Protein AF-A0A2G3ABU8-F1 (afdb_monomer_lite)

Secondary structure (DSSP, 8-state):
--SS--HHHHHHHHHHHHHHHHHHHHHS-SS----EETTEESSPPPTTHHHHHHHT-

Organism: Capsicum annuum (NCBI:txid4072)

Sequence (57 aa):
MDEGASTPFLWAFEEREKLLEFYERVSGARMHASFIRPGGVAQDLPFGLCIDIDSFT

Radius of gyration: 14.46 Å; chains: 1; bounding box: 37×18×32 Å

pLDDT: mean 85.56, std 5.67, range [63.84, 91.38]

InterPro domains:
  IPR001135 NADH-quinone oxidoreductase, subunit D [PF00346] (2-56)
  IPR022885 NAD(P)H-quinone oxidoreductase subunit D/H [PTHR11993] (1-57)
  IPR029014 [NiFe]-hydrogenase, large subunit [G3DSA:1.10.645.10] (1-57)
  IPR029014 [NiFe]-hydrogenase, large subunit [SSF56762] (1-56)

Structure (mmCIF, N/CA/C/O backbone):
data_AF-A0A2G3ABU8-F1
#
_entry.id   AF-A0A2G3ABU8-F1
#
loop_
_atom_site.group_PDB
_atom_site.id
_atom_site.type_symbol
_atom_site.label_atom_id
_atom_site.label_alt_id
_atom_site.label_comp_id
_atom_site.label_asym_id
_atom_site.label_entity_id
_atom_site.label_seq_id
_atom_site.pdbx_PDB_ins_code
_atom_site.Cartn_x
_atom_site.Cartn_y
_atom_site.Cartn_z
_atom_site.occupancy
_atom_site.B_iso_or_equiv
_atom_site.auth_seq_id
_atom_site.auth_comp_id
_atom_site.auth_asym_id
_atom_site.auth_atom_id
_atom_site.pdbx_PDB_model_num
ATOM 1 N N . MET A 1 1 ? 19.786 -7.019 -5.033 1.00 63.84 1 MET A N 1
ATOM 2 C CA . MET A 1 1 ? 20.838 -6.448 -5.902 1.00 63.84 1 MET A CA 1
ATOM 3 C C . MET A 1 1 ? 22.095 -7.165 -5.483 1.00 63.84 1 MET A C 1
ATOM 5 O O . MET A 1 1 ? 22.821 -6.670 -4.641 1.00 63.84 1 MET A O 1
ATOM 9 N N . ASP A 1 2 ? 22.272 -8.375 -5.998 1.00 73.38 2 ASP A N 1
ATOM 10 C CA . ASP A 1 2 ? 23.320 -9.291 -5.525 1.00 73.38 2 ASP A CA 1
ATOM 11 C C . ASP A 1 2 ? 24.116 -9.862 -6.710 1.00 73.38 2 ASP A C 1
ATOM 13 O O . ASP A 1 2 ? 25.285 -10.196 -6.575 1.00 73.38 2 ASP A O 1
ATOM 17 N N . GLU A 1 3 ? 23.523 -9.835 -7.911 1.00 74.69 3 GLU A N 1
ATOM 18 C CA . GLU A 1 3 ? 24.108 -10.339 -9.162 1.00 74.69 3 GLU A CA 1
ATOM 19 C C . GLU A 1 3 ? 24.340 -9.227 -10.214 1.00 74.69 3 GLU A C 1
ATOM 21 O O . GLU A 1 3 ? 24.528 -9.495 -11.396 1.00 74.69 3 GLU A O 1
ATOM 26 N N . GLY A 1 4 ? 24.324 -7.949 -9.806 1.00 78.06 4 GLY A N 1
ATOM 27 C CA . GLY A 1 4 ? 24.730 -6.814 -10.658 1.00 78.06 4 GLY A CA 1
ATOM 28 C C . GLY A 1 4 ? 23.651 -6.176 -11.550 1.00 78.06 4 GLY A C 1
ATOM 29 O O . GLY A 1 4 ? 23.911 -5.141 -12.159 1.00 78.06 4 GLY A O 1
ATOM 30 N N . ALA A 1 5 ? 22.425 -6.706 -11.596 1.00 76.06 5 ALA A N 1
ATOM 31 C CA . ALA A 1 5 ? 21.310 -6.073 -12.309 1.00 76.06 5 ALA A CA 1
ATOM 32 C C . ALA A 1 5 ? 20.705 -4.903 -11.500 1.00 76.06 5 ALA A C 1
ATOM 34 O O . ALA A 1 5 ? 19.843 -5.099 -10.643 1.00 76.06 5 ALA A O 1
ATOM 35 N N . SER A 1 6 ? 21.165 -3.677 -11.762 1.00 80.06 6 SER A N 1
ATOM 36 C CA . SER A 1 6 ? 20.719 -2.457 -11.065 1.00 80.06 6 SER A CA 1
ATOM 37 C C . SER A 1 6 ? 19.512 -1.770 -11.717 1.00 80.06 6 SER A C 1
ATOM 39 O O . SER A 1 6 ? 18.716 -1.146 -11.023 1.00 80.06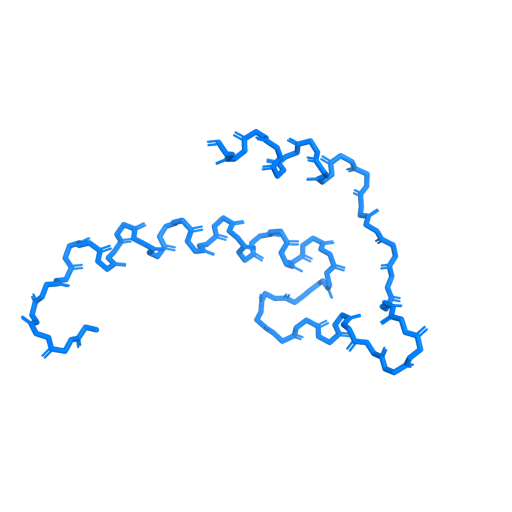 6 SER A O 1
ATOM 41 N N . THR A 1 7 ? 19.326 -1.902 -13.030 1.00 81.56 7 THR A N 1
ATOM 42 C CA . THR A 1 7 ? 18.228 -1.259 -13.771 1.00 81.56 7 THR A CA 1
ATOM 43 C C . THR A 1 7 ? 16.825 -1.774 -13.416 1.00 81.56 7 THR A C 1
ATOM 45 O O . THR A 1 7 ? 15.980 -0.933 -13.111 1.00 81.56 7 THR A O 1
ATOM 48 N N . PRO A 1 8 ? 16.538 -3.094 -13.345 1.00 83.81 8 PRO A N 1
ATOM 49 C CA . PRO A 1 8 ? 15.211 -3.558 -12.925 1.00 83.81 8 PRO A CA 1
ATOM 50 C C . PRO A 1 8 ? 14.931 -3.247 -11.451 1.00 83.81 8 PRO A C 1
ATOM 52 O O . PRO A 1 8 ? 13.784 -3.073 -11.054 1.00 83.81 8 PRO A O 1
ATOM 55 N N . PHE A 1 9 ? 15.983 -3.138 -10.637 1.00 83.00 9 PHE A N 1
ATOM 56 C CA . PHE A 1 9 ? 15.872 -2.764 -9.234 1.00 83.00 9 PHE A CA 1
ATOM 57 C C . PHE A 1 9 ? 15.396 -1.315 -9.065 1.00 83.00 9 PHE A C 1
ATOM 59 O O . PHE A 1 9 ? 14.557 -1.046 -8.211 1.00 83.00 9 PHE A O 1
ATOM 66 N N . LEU A 1 10 ? 15.866 -0.396 -9.915 1.00 85.88 10 LEU A N 1
ATOM 67 C CA . LEU A 1 10 ? 15.404 0.995 -9.915 1.00 85.88 10 LEU A CA 1
ATOM 68 C C . LEU A 1 10 ? 13.943 1.125 -10.368 1.00 85.88 10 LEU A C 1
ATOM 70 O O . LEU A 1 10 ? 13.188 1.850 -9.729 1.00 85.88 10 LEU A O 1
ATOM 74 N N . TRP A 1 11 ? 13.520 0.387 -11.398 1.00 87.44 11 TRP A N 1
ATOM 75 C CA . TRP A 1 11 ? 12.109 0.364 -11.815 1.00 87.44 11 TRP A CA 1
ATOM 76 C C . TRP A 1 11 ? 11.196 -0.198 -10.722 1.00 87.44 11 TRP A C 1
ATOM 78 O O . TRP A 1 11 ? 10.147 0.364 -10.428 1.00 87.44 11 TRP A O 1
ATOM 88 N N . ALA A 1 12 ? 11.624 -1.267 -10.046 1.00 87.94 12 ALA A N 1
ATOM 89 C CA . ALA A 1 12 ? 10.865 -1.834 -8.936 1.00 87.94 12 ALA A CA 1
ATOM 90 C C . ALA A 1 12 ? 10.754 -0.876 -7.737 1.00 87.94 12 ALA A C 1
ATOM 92 O O . ALA A 1 12 ? 9.771 -0.932 -7.001 1.00 87.94 12 ALA A O 1
ATOM 93 N N . PHE A 1 13 ? 11.734 0.008 -7.523 1.00 88.38 13 PHE A N 1
ATOM 94 C CA . PHE A 1 13 ? 11.637 1.021 -6.473 1.00 88.38 13 PHE A CA 1
ATOM 95 C C . PHE A 1 13 ? 10.595 2.091 -6.758 1.00 88.38 13 PHE A C 1
ATOM 97 O O . PHE A 1 13 ? 9.949 2.540 -5.815 1.00 88.38 13 PHE A O 1
ATOM 104 N N . GLU A 1 14 ? 10.413 2.475 -8.018 1.00 88.69 14 GLU A N 1
ATOM 105 C CA . GLU A 1 14 ? 9.356 3.408 -8.406 1.00 88.69 14 GLU A CA 1
ATOM 106 C C . GLU A 1 14 ? 7.974 2.821 -8.090 1.00 88.69 14 GLU A C 1
ATOM 108 O O . GLU A 1 14 ? 7.164 3.457 -7.417 1.00 88.69 14 GLU A O 1
ATOM 113 N N . GLU A 1 15 ? 7.738 1.564 -8.472 1.00 88.62 15 GLU A N 1
ATOM 114 C CA . GLU A 1 15 ? 6.484 0.871 -8.153 1.00 88.62 15 GLU A CA 1
ATOM 115 C C . GLU A 1 15 ? 6.315 0.650 -6.646 1.00 88.62 15 GLU A C 1
ATOM 117 O O . GLU A 1 15 ? 5.225 0.807 -6.092 1.00 88.62 15 GLU A O 1
ATOM 122 N N . ARG A 1 16 ? 7.410 0.363 -5.935 1.00 90.88 16 ARG A N 1
ATOM 123 C CA . ARG A 1 16 ? 7.392 0.256 -4.474 1.00 9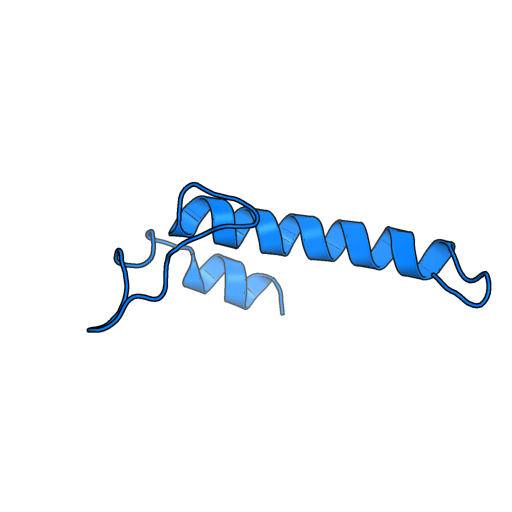0.88 16 ARG A CA 1
ATOM 124 C C . ARG A 1 16 ? 7.023 1.580 -3.805 1.00 90.88 16 ARG A C 1
ATOM 126 O O . ARG A 1 16 ? 6.368 1.551 -2.768 1.00 90.88 16 ARG A O 1
ATOM 133 N N . GLU A 1 17 ? 7.424 2.719 -4.357 1.00 91.38 17 GLU A N 1
ATOM 134 C CA . GLU A 1 17 ? 7.097 4.029 -3.789 1.00 91.38 17 GLU A CA 1
ATOM 135 C C . GLU A 1 17 ? 5.593 4.320 -3.868 1.00 91.38 17 GLU A C 1
ATOM 137 O O . GLU A 1 17 ? 5.011 4.780 -2.884 1.00 91.38 17 GLU A O 1
ATOM 142 N N . LYS A 1 18 ? 4.943 3.948 -4.978 1.00 89.69 18 LYS A N 1
ATOM 143 C CA . LYS A 1 18 ? 3.479 4.031 -5.131 1.00 89.69 18 LYS A CA 1
ATOM 144 C C . LYS A 1 18 ? 2.760 3.174 -4.084 1.00 89.69 18 LYS A C 1
ATOM 146 O O . LYS A 1 18 ? 1.806 3.618 -3.452 1.00 89.69 18 LYS A O 1
ATOM 151 N N . LEU A 1 19 ? 3.273 1.972 -3.815 1.00 89.12 19 LEU A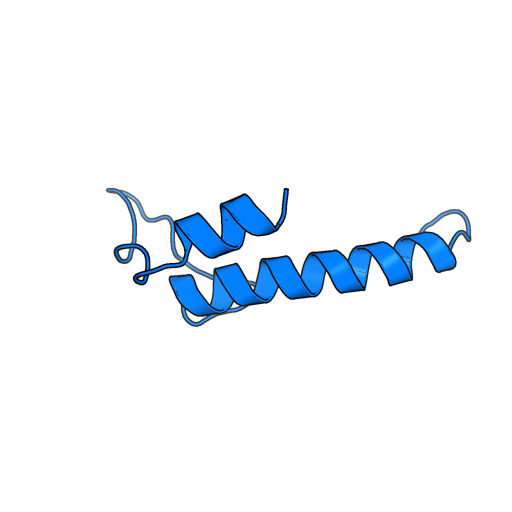 N 1
ATOM 152 C CA . LEU A 1 19 ? 2.741 1.120 -2.747 1.00 89.12 19 LEU A CA 1
ATOM 153 C C . LEU A 1 19 ? 2.939 1.736 -1.353 1.00 89.12 19 LEU A C 1
ATOM 155 O O . LEU A 1 19 ? 2.042 1.661 -0.514 1.00 89.12 19 LEU A O 1
ATOM 159 N N . LEU A 1 20 ? 4.088 2.364 -1.091 1.00 90.81 20 LEU A N 1
ATOM 160 C CA . LEU A 1 20 ? 4.346 3.037 0.186 1.00 90.81 20 LEU A CA 1
ATOM 161 C C . LEU A 1 20 ? 3.432 4.249 0.409 1.00 90.81 20 LEU A C 1
ATOM 163 O O . LEU A 1 20 ? 3.092 4.534 1.556 1.00 90.81 20 LEU A O 1
ATOM 167 N N . GLU A 1 21 ? 2.996 4.926 -0.654 1.00 90.12 21 GLU A N 1
ATOM 168 C CA . GLU A 1 21 ? 1.989 5.987 -0.568 1.00 90.12 21 GLU A CA 1
ATOM 169 C C . GLU A 1 21 ? 0.642 5.447 -0.064 1.00 90.12 21 GLU A C 1
ATOM 171 O O . GLU A 1 21 ? 0.020 6.046 0.816 1.00 90.12 21 GLU A O 1
ATOM 176 N N . PHE A 1 22 ? 0.209 4.272 -0.532 1.00 89.81 22 PHE A N 1
ATOM 177 C CA . PHE A 1 22 ? -1.004 3.635 -0.007 1.00 89.81 22 PHE A CA 1
ATOM 178 C C . PHE A 1 22 ? -0.867 3.288 1.481 1.00 89.81 22 PHE A C 1
ATOM 180 O O . PHE A 1 22 ? -1.793 3.524 2.260 1.00 89.81 22 PHE A O 1
ATOM 187 N N . TYR A 1 23 ? 0.300 2.801 1.909 1.00 87.25 23 TYR A N 1
ATOM 188 C CA . TYR A 1 23 ? 0.580 2.542 3.326 1.00 87.25 23 TYR A CA 1
ATOM 189 C C . TYR A 1 23 ? 0.563 3.821 4.173 1.00 87.25 23 TYR A C 1
ATOM 191 O O . TYR A 1 23 ? 0.034 3.819 5.289 1.00 87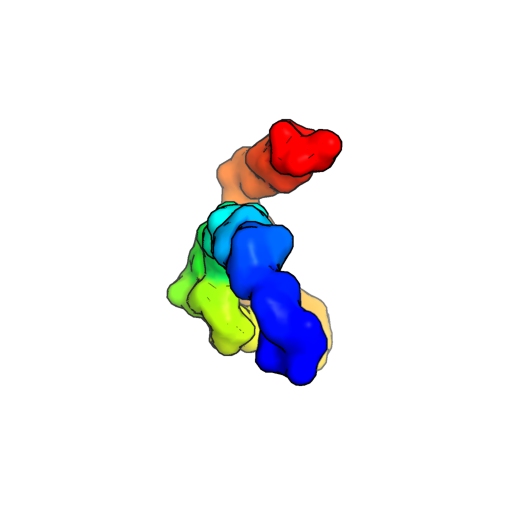.25 23 TYR A O 1
ATOM 199 N N . GLU A 1 24 ? 1.092 4.920 3.639 1.00 88.69 24 GLU A N 1
ATOM 200 C CA . GLU A 1 24 ? 1.074 6.231 4.281 1.00 88.69 24 GLU A CA 1
ATOM 201 C C . GLU A 1 24 ? -0.353 6.757 4.451 1.00 88.69 24 GLU A C 1
ATOM 203 O O . GLU A 1 24 ? -0.716 7.187 5.543 1.00 88.69 24 GLU A O 1
ATOM 208 N N . ARG A 1 25 ? -1.202 6.627 3.426 1.00 87.81 25 ARG A N 1
ATOM 209 C CA . ARG A 1 25 ? -2.618 7.017 3.511 1.00 87.81 25 ARG A CA 1
ATOM 210 C C . ARG A 1 25 ? -3.396 6.198 4.546 1.00 87.81 25 ARG A C 1
ATOM 212 O O . ARG A 1 25 ? -4.275 6.740 5.207 1.00 87.81 25 ARG A O 1
ATOM 219 N N . VAL A 1 26 ? -3.084 4.908 4.695 1.00 87.19 26 VAL A N 1
ATOM 220 C CA . VAL A 1 26 ? -3.800 3.991 5.605 1.00 87.19 26 VAL A CA 1
ATOM 221 C C . VAL A 1 26 ? -3.307 4.064 7.044 1.00 87.19 26 VAL A C 1
ATOM 223 O O . VAL A 1 26 ? -4.080 3.832 7.966 1.00 87.19 26 VAL A O 1
ATOM 226 N N . SER A 1 27 ? -2.023 4.324 7.273 1.00 83.25 27 SER A N 1
ATOM 227 C CA . SER A 1 27 ? -1.419 4.199 8.608 1.00 83.25 27 SER A CA 1
ATOM 228 C C . SER A 1 27 ? -0.696 5.448 9.101 1.00 83.25 27 SER A C 1
ATOM 230 O O . SER A 1 27 ? -0.310 5.507 10.266 1.00 83.25 27 SER A O 1
ATOM 232 N N . GLY A 1 28 ? -0.499 6.444 8.235 1.00 84.00 28 GLY A N 1
ATOM 233 C CA . GLY A 1 28 ? 0.334 7.617 8.501 1.00 84.00 28 GLY A CA 1
ATOM 234 C C . GLY A 1 28 ? 1.838 7.325 8.493 1.00 84.00 28 GLY A C 1
ATOM 235 O O . GLY A 1 28 ? 2.636 8.239 8.678 1.00 84.00 28 GLY A O 1
ATOM 236 N N . ALA A 1 29 ? 2.249 6.069 8.286 1.00 85.50 29 ALA A N 1
ATOM 237 C CA . ALA A 1 29 ? 3.644 5.655 8.252 1.00 85.50 29 ALA A CA 1
ATOM 238 C C . ALA A 1 29 ? 3.937 4.830 6.996 1.00 85.50 29 ALA A C 1
ATOM 240 O O . ALA A 1 29 ? 3.186 3.937 6.621 1.00 85.50 29 ALA A O 1
ATOM 241 N N . ARG A 1 30 ? 5.080 5.101 6.360 1.00 84.62 30 ARG A N 1
ATOM 242 C CA . ARG A 1 30 ? 5.426 4.482 5.071 1.00 84.62 30 ARG A CA 1
ATOM 243 C C . ARG A 1 30 ? 5.817 3.009 5.228 1.00 84.62 30 ARG A C 1
ATOM 245 O O . ARG A 1 30 ? 5.343 2.160 4.492 1.00 84.62 30 ARG A O 1
ATOM 252 N N . MET A 1 31 ? 6.669 2.687 6.209 1.00 81.19 31 MET A N 1
ATOM 253 C CA . MET A 1 31 ? 7.205 1.321 6.385 1.00 81.19 31 MET A CA 1
ATOM 254 C C . MET A 1 31 ? 6.719 0.615 7.656 1.00 81.19 31 MET A C 1
ATOM 256 O O . MET A 1 31 ? 6.408 -0.573 7.627 1.00 81.19 31 MET A O 1
ATOM 260 N N . HIS A 1 32 ? 6.633 1.325 8.781 1.00 88.25 32 HIS A N 1
ATOM 261 C CA . HIS A 1 32 ? 6.235 0.749 10.069 1.00 88.25 32 HIS A CA 1
ATOM 262 C C . HIS A 1 32 ? 4.800 1.142 10.422 1.00 88.25 32 HIS A C 1
ATOM 264 O O . HIS A 1 32 ? 4.557 1.914 11.343 1.00 88.25 32 HIS A O 1
ATOM 270 N N . ALA A 1 33 ? 3.852 0.598 9.662 1.00 82.56 33 ALA A N 1
ATOM 271 C CA . ALA A 1 33 ? 2.446 0.991 9.703 1.00 82.56 33 ALA A CA 1
ATOM 272 C C . ALA A 1 33 ? 1.719 0.683 11.025 1.00 82.56 33 ALA A C 1
ATOM 274 O O . ALA A 1 33 ? 0.760 1.365 11.367 1.00 82.56 33 ALA A O 1
ATOM 275 N N . SER A 1 34 ? 2.116 -0.360 11.770 1.00 86.00 34 SER A N 1
ATOM 276 C CA . SER A 1 34 ? 1.380 -0.828 12.967 1.00 86.00 34 SER A CA 1
ATOM 277 C C . SER A 1 34 ? -0.149 -0.906 12.743 1.00 86.00 34 SER A C 1
ATOM 279 O O . SER A 1 34 ? -0.959 -0.588 13.621 1.00 86.00 34 SER A O 1
ATOM 281 N N . PHE A 1 35 ? -0.539 -1.261 11.514 1.00 86.06 35 PHE A N 1
ATOM 282 C CA . PHE A 1 35 ? -1.925 -1.234 11.055 1.00 86.06 35 PHE A CA 1
ATOM 283 C C . PHE A 1 35 ? -2.685 -2.484 11.497 1.00 86.06 35 PHE A C 1
ATOM 285 O O . PHE A 1 35 ? -3.820 -2.394 11.952 1.00 86.06 35 PHE A O 1
ATOM 292 N N . ILE A 1 36 ? -2.035 -3.646 11.421 1.00 88.94 36 ILE A N 1
ATOM 293 C CA . ILE A 1 36 ? -2.584 -4.922 11.879 1.00 88.94 36 ILE A CA 1
ATOM 294 C C . ILE A 1 36 ? -2.263 -5.064 13.364 1.00 88.94 36 ILE A C 1
ATOM 296 O O . ILE A 1 36 ? -1.093 -5.033 13.755 1.00 88.94 36 ILE A O 1
ATOM 300 N N . ARG A 1 37 ? -3.296 -5.210 14.194 1.00 89.19 37 ARG A N 1
ATOM 301 C CA . ARG A 1 37 ? -3.171 -5.330 15.652 1.00 89.19 37 ARG A CA 1
ATOM 302 C C . ARG A 1 37 ? -3.978 -6.535 16.142 1.00 89.19 37 ARG A C 1
ATOM 304 O O . ARG A 1 37 ? -4.953 -6.915 15.496 1.00 89.19 37 ARG A O 1
ATOM 311 N N . PRO A 1 38 ? -3.619 -7.159 17.277 1.00 86.88 38 PRO A N 1
ATOM 312 C CA . PRO A 1 38 ? -4.452 -8.205 17.863 1.00 86.88 38 PRO A CA 1
ATOM 313 C C . PRO A 1 38 ? -5.877 -7.679 18.092 1.00 86.88 38 PRO A C 1
ATOM 315 O O . PRO A 1 38 ? -6.062 -6.698 18.806 1.00 86.88 38 PRO A O 1
ATOM 318 N N . GLY A 1 39 ? -6.865 -8.307 17.451 1.00 90.88 39 GLY A N 1
ATOM 319 C CA . GLY A 1 39 ? -8.262 -7.858 17.471 1.00 90.88 39 GLY A CA 1
ATOM 320 C C . GLY A 1 39 ? -8.746 -7.143 16.204 1.00 90.88 39 GLY A C 1
ATOM 321 O O . GLY A 1 39 ? -9.937 -6.863 16.118 1.00 90.88 39 GLY A O 1
ATOM 322 N N . GLY A 1 40 ? -7.883 -6.895 15.210 1.00 90.25 40 GLY A N 1
ATOM 323 C CA . GLY A 1 40 ? -8.300 -6.400 13.895 1.00 90.25 40 GLY A CA 1
ATOM 324 C C . GLY A 1 40 ? -7.338 -5.386 13.278 1.00 90.25 40 GLY A C 1
ATOM 325 O O . GLY A 1 40 ? -6.127 -5.602 13.209 1.00 90.25 40 GLY A O 1
ATOM 326 N N . VAL A 1 41 ? -7.901 -4.279 12.801 1.00 88.94 41 VAL A N 1
ATOM 327 C CA . VAL A 1 41 ? -7.174 -3.175 12.163 1.00 88.94 41 VAL A CA 1
ATOM 328 C C . VAL A 1 41 ? -7.165 -1.941 13.060 1.00 88.94 41 VAL A C 1
ATOM 330 O O . VAL A 1 41 ? -8.052 -1.755 13.890 1.00 88.94 41 VAL A O 1
ATOM 333 N N . ALA A 1 42 ? -6.141 -1.101 12.914 1.00 86.88 42 ALA A N 1
ATOM 334 C CA . ALA A 1 42 ? -5.997 0.124 13.695 1.00 86.88 42 ALA A CA 1
ATOM 335 C C . ALA A 1 42 ? -7.028 1.200 13.315 1.00 86.88 42 ALA A C 1
ATOM 337 O O . ALA A 1 42 ? -7.461 1.952 14.185 1.00 86.88 42 ALA A O 1
ATOM 338 N N . GLN A 1 43 ? -7.389 1.282 12.032 1.00 86.19 43 GLN A N 1
ATOM 339 C CA . GLN A 1 43 ? -8.360 2.234 11.493 1.00 86.19 43 GLN A CA 1
ATOM 340 C C . GLN A 1 43 ? -8.993 1.700 10.204 1.00 86.19 43 GLN A C 1
ATOM 342 O O . GLN A 1 43 ? -8.444 0.793 9.575 1.00 86.19 43 GLN A O 1
ATOM 347 N N . ASP A 1 44 ? -10.135 2.266 9.821 1.00 88.38 44 ASP A N 1
ATOM 348 C CA . ASP A 1 44 ? -10.773 1.969 8.538 1.00 88.38 44 ASP A CA 1
ATOM 349 C C . ASP A 1 44 ? -10.003 2.595 7.365 1.00 88.38 44 ASP A C 1
ATOM 351 O O . ASP A 1 44 ? -9.192 3.510 7.526 1.00 88.38 44 ASP A O 1
ATOM 355 N N . LEU A 1 45 ? -10.258 2.077 6.163 1.00 87.69 45 LEU A N 1
ATOM 356 C CA . LEU A 1 45 ? -9.632 2.557 4.932 1.00 87.69 45 LEU A CA 1
ATOM 357 C C . LEU A 1 45 ? -10.127 3.976 4.587 1.00 87.69 45 LEU A C 1
ATOM 359 O O . LEU A 1 45 ? -11.329 4.243 4.682 1.00 87.69 45 LEU A O 1
ATOM 363 N N . PRO A 1 46 ? -9.243 4.881 4.128 1.00 86.50 46 PRO A N 1
ATOM 364 C CA . PRO A 1 46 ? -9.657 6.193 3.653 1.00 86.50 46 PRO A CA 1
ATOM 365 C C . PRO A 1 46 ? -10.509 6.079 2.381 1.00 86.50 46 PRO A C 1
ATOM 367 O O . PRO A 1 46 ? -10.331 5.179 1.555 1.00 86.50 46 PRO A O 1
ATOM 370 N N . PHE A 1 47 ? -11.448 7.013 2.217 1.00 87.12 47 PHE A N 1
ATOM 371 C CA . PHE A 1 47 ? -12.371 7.021 1.083 1.00 87.12 47 PHE A CA 1
ATOM 372 C C . PHE A 1 47 ? -11.617 7.106 -0.254 1.00 87.12 47 PHE A C 1
ATOM 374 O O . PHE A 1 47 ? -10.709 7.917 -0.406 1.00 87.12 47 PHE A O 1
ATOM 381 N N . GLY A 1 48 ? -12.009 6.276 -1.224 1.00 86.88 48 GLY A N 1
ATOM 382 C CA . GLY A 1 48 ? -11.411 6.252 -2.565 1.00 86.88 48 GLY A CA 1
ATOM 383 C C . GLY A 1 48 ? -10.168 5.370 -2.712 1.00 86.88 48 GLY A C 1
ATOM 384 O O . GLY A 1 48 ? -9.823 5.023 -3.835 1.00 86.88 48 GLY A O 1
ATOM 385 N N . LEU A 1 49 ? -9.556 4.900 -1.618 1.00 87.19 49 LEU A N 1
ATOM 386 C CA . LEU A 1 49 ? -8.327 4.101 -1.702 1.00 87.19 49 LEU A CA 1
ATOM 387 C C . LEU A 1 49 ? -8.503 2.787 -2.475 1.00 87.19 49 LEU A C 1
ATOM 389 O O . LEU A 1 49 ? -7.615 2.384 -3.216 1.00 87.19 49 LEU A O 1
ATOM 393 N N . CYS A 1 50 ? -9.652 2.123 -2.337 1.00 87.19 50 CYS A N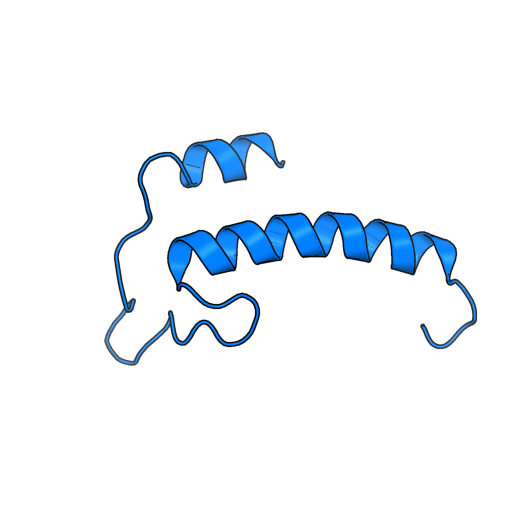 1
ATOM 394 C CA . CYS A 1 50 ? -9.918 0.889 -3.078 1.00 87.19 50 CYS A CA 1
ATOM 395 C C . CYS A 1 50 ? -9.971 1.114 -4.598 1.00 87.19 50 CYS A C 1
ATOM 397 O O . CYS A 1 50 ? -9.593 0.224 -5.346 1.00 87.19 50 CYS A O 1
ATOM 399 N N . ILE A 1 51 ? -10.424 2.292 -5.042 1.00 90.06 51 ILE A N 1
ATOM 400 C CA . ILE A 1 51 ? -10.492 2.656 -6.465 1.00 90.06 51 ILE A CA 1
ATOM 401 C C . ILE A 1 51 ? -9.079 2.930 -6.987 1.00 90.06 51 ILE A C 1
ATOM 403 O O . ILE A 1 51 ? -8.717 2.464 -8.063 1.00 90.06 51 ILE A O 1
ATOM 407 N N . ASP A 1 52 ? -8.266 3.629 -6.193 1.00 87.50 52 ASP A N 1
ATOM 408 C CA . ASP A 1 52 ? -6.871 3.908 -6.539 1.00 87.50 52 ASP A CA 1
ATOM 409 C C . ASP A 1 52 ? -6.054 2.608 -6.668 1.00 87.50 52 ASP A C 1
ATOM 411 O O . ASP A 1 52 ? -5.277 2.461 -7.609 1.00 87.50 52 ASP A O 1
ATOM 415 N N . ILE A 1 53 ? -6.272 1.636 -5.773 1.00 89.00 53 ILE A N 1
ATOM 416 C CA . ILE A 1 53 ? -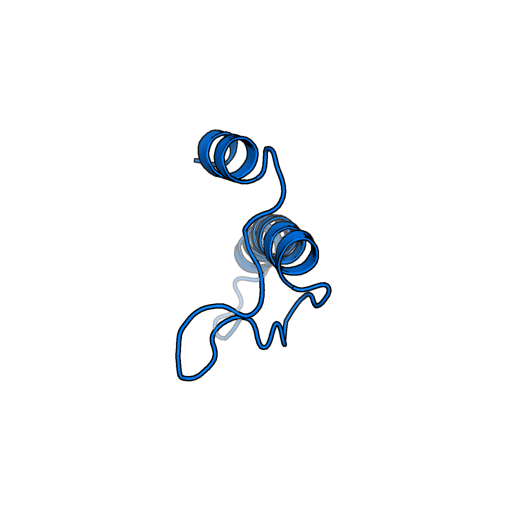5.626 0.313 -5.833 1.00 89.00 53 ILE A CA 1
ATOM 417 C C . ILE A 1 53 ? -6.097 -0.491 -7.054 1.00 89.00 53 ILE A C 1
ATOM 419 O O . ILE A 1 53 ? -5.283 -1.144 -7.701 1.00 89.00 53 ILE A O 1
ATOM 423 N N . ASP A 1 54 ? -7.388 -0.439 -7.385 1.00 90.12 54 ASP A N 1
ATOM 424 C CA . ASP A 1 54 ? -7.934 -1.113 -8.571 1.00 90.12 54 ASP A CA 1
ATOM 425 C C . ASP A 1 54 ? -7.325 -0.544 -9.862 1.00 90.12 54 ASP A C 1
ATOM 427 O O . ASP A 1 54 ? -6.889 -1.294 -10.729 1.00 90.12 54 ASP A O 1
ATOM 431 N N . SER A 1 55 ? -7.170 0.782 -9.939 1.00 88.06 55 SER A N 1
ATOM 432 C CA . SER A 1 55 ? -6.549 1.464 -11.086 1.00 88.06 55 SER A CA 1
ATOM 433 C C . SER A 1 55 ? -5.048 1.195 -11.261 1.00 88.06 55 SER A C 1
ATOM 435 O O . SER A 1 55 ? -4.490 1.497 -12.315 1.00 88.06 55 SER A O 1
ATOM 437 N N . PHE A 1 56 ? -4.390 0.665 -10.227 1.00 83.00 56 PHE A N 1
ATOM 438 C CA . PHE A 1 56 ? -2.968 0.331 -10.239 1.00 83.00 56 PHE A CA 1
ATOM 439 C C . PHE A 1 56 ? -2.679 -1.050 -10.864 1.00 83.00 56 PHE A C 1
ATOM 441 O O . PHE A 1 56 ? -1.527 -1.326 -11.200 1.00 83.00 56 PHE A O 1
ATOM 448 N N . THR A 1 57 ? -3.700 -1.905 -11.012 1.00 64.31 57 THR A N 1
ATOM 449 C CA . THR A 1 57 ? -3.592 -3.264 -11.583 1.00 64.31 57 THR A CA 1
ATOM 450 C C . THR A 1 57 ? -3.717 -3.250 -13.104 1.00 64.31 57 THR A C 1
ATOM 452 O O . THR A 1 57 ? -2.946 -3.992 -13.756 1.00 64.31 57 THR A O 1
#

Foldseek 3Di:
DPPPPVVVVVVVVVVLVVVLVQLCQQQVGSPPRCQADVPGGPDDHDPCSVVVVVVSD